Protein AF-K2RAQ2-F1 (afdb_monomer_lite)

Organism: Macrophomina phaseolina (strain MS6) (NCBI:txid1126212)

pLDDT: mean 71.35, std 9.96, range [45.03, 87.5]

Structure (mmCIF, N/CA/C/O backbone):
data_AF-K2RAQ2-F1
#
_entry.id   AF-K2RAQ2-F1
#
loop_
_atom_site.group_PDB
_atom_site.id
_atom_site.type_symbol
_atom_site.label_atom_id
_atom_site.label_alt_id
_atom_site.label_comp_id
_atom_site.label_asym_id
_atom_site.label_entity_id
_atom_site.label_seq_id
_atom_site.pdbx_PDB_ins_code
_atom_site.Cartn_x
_atom_site.Cartn_y
_atom_site.Cartn_z
_atom_site.occupancy
_atom_site.B_iso_or_equiv
_atom_site.auth_seq_id
_atom_site.auth_comp_id
_atom_site.auth_asym_id
_atom_site.auth_atom_id
_atom_site.pdbx_PDB_model_num
ATOM 1 N N . MET A 1 1 ? 24.399 1.846 8.107 1.00 54.47 1 MET A N 1
ATOM 2 C CA . MET A 1 1 ? 23.337 1.893 9.137 1.00 54.47 1 MET A CA 1
ATOM 3 C C . MET A 1 1 ? 22.691 0.528 9.175 1.00 54.47 1 MET A C 1
ATOM 5 O O . MET A 1 1 ? 22.479 0.003 8.095 1.00 54.47 1 MET A O 1
ATOM 9 N N . ASP A 1 2 ? 22.352 -0.041 10.325 1.00 73.12 2 ASP A N 1
ATOM 10 C CA . ASP A 1 2 ? 21.640 -1.330 10.433 1.00 73.12 2 ASP A CA 1
ATOM 11 C C . ASP A 1 2 ? 20.117 -1.138 10.400 1.00 73.12 2 ASP A C 1
ATOM 13 O O . ASP A 1 2 ? 19.655 -0.089 10.853 1.00 73.12 2 ASP A O 1
ATOM 17 N N . PRO A 1 3 ? 19.313 -2.061 9.828 1.00 62.94 3 PRO A N 1
ATOM 18 C CA . PRO A 1 3 ? 17.853 -1.922 9.671 1.00 62.94 3 PRO A CA 1
ATOM 19 C C . PRO A 1 3 ? 17.130 -1.548 10.957 1.00 62.94 3 PRO A C 1
ATOM 21 O O . PRO A 1 3 ? 16.250 -0.687 10.945 1.00 62.94 3 PRO A O 1
ATOM 24 N N . LEU A 1 4 ? 17.609 -2.101 12.065 1.00 66.88 4 LEU A N 1
ATOM 25 C CA . LEU A 1 4 ? 17.130 -1.810 13.405 1.00 66.88 4 LEU A CA 1
ATOM 26 C C . LEU A 1 4 ? 17.373 -0.347 13.820 1.00 66.88 4 LEU A C 1
ATOM 28 O O . LEU A 1 4 ? 16.518 0.262 14.450 1.00 66.88 4 LEU A O 1
ATOM 32 N N . VAL A 1 5 ? 18.489 0.253 13.392 1.00 75.62 5 VAL A N 1
ATOM 33 C CA . VAL A 1 5 ? 18.844 1.651 13.684 1.00 75.62 5 VAL A CA 1
ATOM 34 C C . VAL A 1 5 ? 17.972 2.627 12.887 1.00 75.62 5 VAL A C 1
ATOM 36 O O . VAL A 1 5 ? 17.498 3.600 13.457 1.00 75.62 5 VAL A O 1
ATOM 39 N N . SER A 1 6 ? 17.663 2.367 11.604 1.00 74.69 6 SER A N 1
ATOM 40 C CA . SER A 1 6 ? 16.674 3.219 10.896 1.00 74.69 6 SER A CA 1
ATOM 41 C C . SER A 1 6 ? 15.303 3.133 11.541 1.00 74.69 6 SER A C 1
ATOM 43 O O . SER A 1 6 ? 14.636 4.153 11.657 1.00 74.69 6 SER A O 1
ATOM 45 N N . LEU A 1 7 ? 14.879 1.933 11.942 1.00 75.38 7 LEU A N 1
ATOM 46 C CA . LEU A 1 7 ? 13.591 1.760 12.599 1.00 75.38 7 LEU A CA 1
ATOM 47 C C . LEU A 1 7 ? 13.552 2.514 13.931 1.00 75.38 7 LEU A C 1
ATOM 49 O O . LEU A 1 7 ? 12.563 3.181 14.208 1.00 75.38 7 LEU A O 1
ATOM 53 N N . TYR A 1 8 ? 14.643 2.477 14.700 1.00 78.44 8 TYR A N 1
ATOM 54 C CA . TYR A 1 8 ? 14.773 3.221 15.951 1.00 78.44 8 TYR A CA 1
ATOM 55 C C . TYR A 1 8 ? 14.631 4.739 15.763 1.00 78.44 8 TYR A C 1
ATOM 57 O O . TYR A 1 8 ? 14.080 5.402 16.631 1.00 78.44 8 TYR A O 1
ATOM 65 N N . TYR A 1 9 ? 15.059 5.293 14.625 1.00 78.44 9 TYR A N 1
ATOM 66 C CA . TYR A 1 9 ? 14.853 6.714 14.316 1.00 78.44 9 TYR A CA 1
ATOM 67 C C . TYR A 1 9 ? 13.450 7.029 13.770 1.00 78.44 9 TYR A C 1
ATOM 69 O O . TYR A 1 9 ? 12.914 8.100 14.043 1.00 78.44 9 TYR A O 1
ATOM 77 N N . VAL A 1 10 ? 12.836 6.114 13.013 1.00 76.50 10 VAL A N 1
ATOM 78 C CA . VAL A 1 10 ? 11.528 6.336 12.364 1.00 76.50 10 VAL A CA 1
ATOM 79 C C . VAL A 1 10 ? 10.355 6.080 13.315 1.00 76.50 10 VAL A C 1
ATOM 81 O O . VAL A 1 10 ? 9.381 6.831 13.300 1.00 76.50 10 VAL A O 1
ATOM 84 N N . ALA A 1 11 ? 10.447 5.059 14.170 1.00 78.94 11 ALA A N 1
ATOM 85 C CA . ALA A 1 11 ? 9.392 4.679 15.105 1.00 78.94 11 ALA A CA 1
ATOM 86 C C . ALA A 1 11 ? 8.960 5.828 16.044 1.00 78.94 11 ALA A C 1
ATOM 88 O O . ALA A 1 11 ? 7.779 6.173 16.017 1.00 78.94 11 ALA A O 1
ATOM 89 N N . PRO A 1 12 ? 9.852 6.495 16.805 1.00 79.94 12 PRO A N 1
ATOM 90 C CA . PRO A 1 12 ? 9.449 7.573 17.710 1.00 79.94 12 PRO A CA 1
ATOM 91 C C . PRO A 1 12 ? 8.863 8.783 16.971 1.00 79.94 12 PRO A C 1
ATOM 93 O O . PRO A 1 12 ? 7.891 9.369 17.443 1.00 79.94 12 PRO A O 1
ATOM 96 N N . ALA A 1 13 ? 9.383 9.123 15.787 1.00 80.31 13 ALA A N 1
ATOM 97 C CA . ALA A 1 13 ? 8.827 10.197 14.965 1.00 80.31 13 ALA A CA 1
ATOM 98 C C . ALA A 1 13 ? 7.404 9.865 14.475 1.00 80.31 13 ALA A C 1
ATOM 100 O O . ALA A 1 13 ? 6.516 10.716 14.521 1.00 80.31 13 ALA A O 1
ATOM 101 N N . SER A 1 14 ? 7.166 8.614 14.064 1.00 78.50 14 SER A N 1
ATOM 102 C CA . SER A 1 14 ? 5.841 8.154 13.633 1.00 78.50 14 SER A CA 1
ATOM 103 C C . SER A 1 14 ? 4.832 8.106 14.782 1.00 78.50 14 SER A C 1
ATOM 105 O O . SER A 1 14 ? 3.712 8.579 14.614 1.00 78.50 14 SER A O 1
ATOM 107 N N . THR A 1 15 ? 5.238 7.634 15.968 1.00 82.38 15 THR A N 1
ATOM 108 C CA . THR A 1 15 ? 4.395 7.633 17.171 1.00 82.38 15 THR A CA 1
ATOM 109 C C . THR A 1 15 ? 4.017 9.048 17.574 1.00 82.38 15 THR A C 1
ATOM 111 O O . THR A 1 15 ? 2.879 9.287 17.956 1.00 82.38 15 THR A O 1
ATOM 114 N N . PHE A 1 16 ? 4.942 10.001 17.460 1.00 87.00 16 PHE A N 1
ATOM 115 C CA . PHE A 1 16 ? 4.655 11.395 17.772 1.00 87.00 16 PHE A CA 1
ATOM 116 C C . PHE A 1 16 ? 3.657 12.007 16.781 1.00 87.00 16 PHE A C 1
ATOM 118 O O . PHE A 1 16 ? 2.666 12.600 17.197 1.00 87.00 16 PHE A O 1
ATOM 125 N N . MET A 1 17 ? 3.862 11.813 15.474 1.00 82.62 17 MET A N 1
ATOM 126 C CA . MET A 1 17 ? 2.943 12.335 14.456 1.00 82.62 17 MET A CA 1
ATOM 127 C C . MET A 1 17 ? 1.552 11.698 14.527 1.00 82.62 17 MET A C 1
ATOM 129 O O . MET A 1 17 ? 0.553 12.416 14.522 1.00 82.62 17 MET A O 1
ATOM 133 N N . ILE A 1 18 ? 1.477 10.368 14.633 1.00 83.81 18 ILE A N 1
ATOM 134 C CA . ILE A 1 18 ? 0.204 9.653 14.791 1.00 83.81 18 ILE A CA 1
ATOM 135 C C . ILE A 1 18 ? -0.432 10.014 16.130 1.00 83.81 18 ILE A C 1
ATOM 137 O O . ILE A 1 18 ? -1.633 10.225 16.179 1.00 83.81 18 ILE A O 1
ATOM 141 N N . GLY A 1 19 ? 0.353 10.154 17.197 1.00 82.44 19 GLY A N 1
ATOM 142 C CA . GLY A 1 19 ? -0.137 10.542 18.516 1.00 82.44 19 GLY A CA 1
ATOM 143 C C . GLY A 1 19 ? -0.791 11.923 18.528 1.00 82.44 19 GLY A C 1
ATOM 144 O O . GLY A 1 19 ? -1.814 12.095 19.180 1.00 82.44 19 GLY A O 1
ATOM 145 N N . ILE A 1 20 ? -0.260 12.890 17.772 1.00 86.06 20 ILE A N 1
ATOM 146 C CA . ILE A 1 20 ? -0.886 14.214 17.606 1.00 86.06 20 ILE A CA 1
ATOM 147 C C . ILE A 1 20 ? -2.171 14.126 16.768 1.00 86.06 20 ILE A C 1
ATOM 149 O O . ILE A 1 20 ? -3.177 14.760 17.089 1.00 86.06 20 ILE A O 1
ATOM 153 N N . ALA A 1 21 ? -2.167 13.344 15.689 1.00 82.50 21 ALA A N 1
ATOM 154 C CA . ALA A 1 21 ? -3.358 13.167 14.857 1.00 82.50 21 ALA A CA 1
ATOM 155 C C . ALA A 1 21 ? -4.479 12.442 15.623 1.00 82.50 21 ALA A C 1
ATOM 157 O O . ALA A 1 21 ? -5.617 12.905 15.652 1.00 82.50 21 ALA A O 1
ATOM 158 N N . ALA A 1 22 ? -4.139 11.359 16.319 1.00 81.44 22 ALA A N 1
ATOM 159 C CA . ALA A 1 22 ? -5.045 10.627 17.192 1.00 81.44 22 ALA A CA 1
ATOM 160 C C . ALA A 1 22 ? -5.556 11.530 18.319 1.00 81.44 22 ALA A C 1
ATOM 162 O O . ALA A 1 22 ? -6.738 11.491 18.656 1.00 81.44 22 ALA A O 1
ATOM 163 N N . SER A 1 23 ? -4.706 12.411 18.863 1.00 78.12 23 SER A N 1
ATOM 164 C CA . SER A 1 23 ? -5.140 13.256 19.967 1.00 78.12 23 SER A CA 1
ATOM 165 C C . SER A 1 23 ? -6.119 14.358 19.589 1.00 78.12 23 SER A C 1
ATOM 167 O O . SER A 1 23 ? -6.940 14.762 20.409 1.00 78.12 23 SER A O 1
ATOM 169 N N . THR A 1 24 ? -6.063 14.817 18.345 1.00 79.25 24 THR A N 1
ATOM 170 C CA . THR A 1 24 ? -6.949 15.861 17.827 1.00 79.25 24 THR A CA 1
ATOM 171 C C . THR A 1 24 ? -8.232 15.299 17.217 1.00 79.25 24 THR A C 1
ATOM 173 O O . THR A 1 24 ? -9.265 15.960 17.287 1.00 79.25 24 THR A O 1
ATOM 176 N N . LEU A 1 25 ? -8.194 14.086 16.653 1.00 76.25 25 LEU A N 1
ATOM 177 C CA . LEU A 1 25 ? -9.321 13.491 15.924 1.00 76.25 25 LEU A CA 1
ATOM 178 C C . LEU A 1 25 ? -10.060 12.389 16.700 1.00 76.25 25 LEU A C 1
ATOM 180 O O . LEU A 1 25 ? -11.284 12.296 16.597 1.00 76.25 25 LEU A O 1
ATOM 184 N N . GLU A 1 26 ? -9.353 11.568 17.484 1.00 71.06 26 GLU A N 1
ATOM 185 C CA . GLU A 1 26 ? -9.919 10.373 18.134 1.00 71.06 26 GLU A CA 1
ATOM 186 C C . GLU A 1 26 ? -10.254 10.593 19.620 1.00 71.06 26 GLU A C 1
ATOM 188 O O . GLU A 1 26 ? -11.332 10.190 20.059 1.00 71.06 26 GLU A O 1
ATOM 193 N N . PHE A 1 27 ? -9.421 11.315 20.390 1.00 66.19 27 PHE A N 1
ATOM 194 C CA . PHE A 1 27 ? -9.738 11.631 21.799 1.00 66.19 27 PHE A CA 1
ATOM 195 C C . PHE A 1 27 ? -11.086 12.337 22.046 1.00 66.19 27 PHE A C 1
ATOM 197 O O . PHE A 1 27 ? -11.671 12.049 23.090 1.00 66.19 27 PHE A O 1
ATOM 204 N N . PRO A 1 28 ? -11.631 13.214 21.172 1.00 65.19 28 PRO A N 1
ATOM 205 C CA 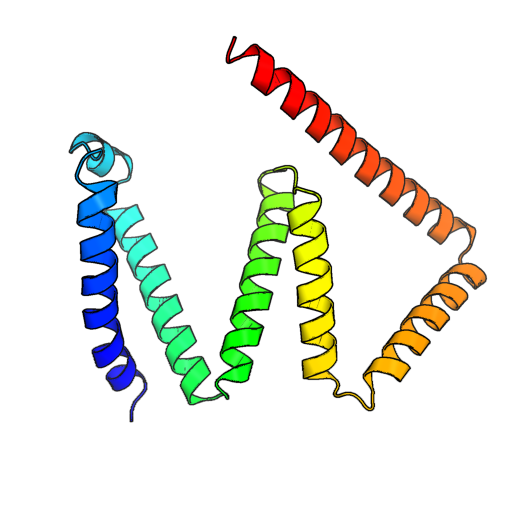. PRO A 1 28 ? -12.939 13.817 21.437 1.00 65.19 28 PRO A CA 1
ATOM 206 C C . PRO A 1 28 ? -14.125 12.848 21.281 1.00 65.19 28 PRO A C 1
ATOM 208 O O . PRO A 1 28 ? -15.207 13.166 21.766 1.00 65.19 28 PRO A O 1
ATOM 211 N N . ASN A 1 29 ? -13.948 11.686 20.636 1.00 61.19 29 ASN A N 1
ATOM 212 C CA . ASN A 1 29 ? -15.040 10.750 20.325 1.00 61.19 29 ASN A CA 1
ATOM 213 C C . ASN A 1 29 ? -14.877 9.349 20.951 1.00 61.19 29 ASN A C 1
ATOM 215 O O . ASN A 1 29 ? -15.801 8.542 20.864 1.00 61.19 29 ASN A O 1
ATOM 219 N N . MET A 1 30 ? -13.735 9.029 21.572 1.00 60.06 30 MET A N 1
ATOM 220 C CA . MET A 1 30 ? -13.487 7.699 22.145 1.00 60.06 30 MET A CA 1
ATOM 221 C C . MET A 1 30 ? -14.003 7.564 23.581 1.00 60.06 30 MET A C 1
ATOM 223 O O . MET A 1 30 ? -13.573 8.276 24.489 1.00 60.06 30 MET A O 1
ATOM 227 N N . THR A 1 31 ? -14.861 6.567 23.812 1.00 69.50 31 THR A N 1
ATOM 228 C CA . THR A 1 31 ? -15.354 6.207 25.149 1.00 69.50 31 THR A CA 1
ATOM 229 C C . THR A 1 31 ? -14.600 4.977 25.666 1.00 69.50 31 THR A C 1
ATOM 231 O O . THR A 1 31 ? -14.307 4.053 24.911 1.00 69.50 31 THR A O 1
ATOM 234 N N . LEU A 1 32 ? -14.329 4.894 26.976 1.00 61.62 32 LEU A N 1
ATOM 235 C CA . LEU A 1 32 ? -13.618 3.759 27.606 1.00 61.62 32 LEU A CA 1
ATOM 236 C C . LEU A 1 32 ? -14.280 2.378 27.360 1.00 61.62 32 LEU A C 1
ATOM 238 O O . LEU A 1 32 ? -13.658 1.337 27.580 1.00 61.62 32 LEU A O 1
ATOM 242 N N . ALA A 1 33 ? -15.543 2.370 26.925 1.00 63.22 33 ALA A N 1
ATOM 243 C CA . ALA A 1 33 ? -16.312 1.182 26.567 1.00 63.22 33 ALA A CA 1
ATOM 244 C C . ALA A 1 33 ? -15.842 0.523 25.252 1.00 63.22 33 ALA A C 1
ATOM 246 O O . ALA A 1 33 ? -15.793 -0.706 25.188 1.00 63.22 33 ALA A O 1
ATOM 247 N N . ASP A 1 34 ? -15.408 1.300 24.254 1.00 64.12 34 ASP A N 1
ATOM 248 C CA . ASP A 1 34 ? -14.949 0.773 22.956 1.00 64.12 34 ASP A CA 1
ATOM 249 C C . ASP A 1 34 ? -13.651 -0.029 23.097 1.00 64.12 34 ASP A C 1
ATOM 251 O O . ASP A 1 34 ? -13.467 -1.079 22.478 1.00 64.12 34 ASP A O 1
ATOM 255 N N . PHE A 1 35 ? -12.776 0.401 24.011 1.00 62.34 35 PHE A N 1
ATOM 256 C CA . PHE A 1 35 ? -11.520 -0.289 24.307 1.00 62.34 35 PHE A CA 1
ATOM 257 C C . PHE A 1 35 ? -11.749 -1.689 24.903 1.00 62.34 35 PHE A C 1
ATOM 259 O O . PHE A 1 35 ? -10.979 -2.619 24.652 1.00 62.34 35 PHE A O 1
ATOM 266 N N . ARG A 1 36 ? -12.837 -1.862 25.668 1.00 61.06 36 ARG A N 1
ATOM 267 C CA . ARG A 1 36 ? -13.247 -3.166 26.212 1.00 61.06 36 ARG A CA 1
ATOM 268 C C . ARG A 1 36 ? -13.849 -4.084 25.150 1.00 61.06 36 ARG A C 1
ATOM 270 O O . ARG A 1 36 ? -13.657 -5.290 25.252 1.00 61.06 36 ARG A O 1
ATOM 277 N N . HIS A 1 37 ? -14.540 -3.531 24.154 1.00 66.94 37 HIS A N 1
ATOM 278 C CA . HIS A 1 37 ? -15.174 -4.303 23.083 1.00 66.94 37 HIS A CA 1
ATOM 279 C C . HIS A 1 37 ? -14.161 -4.836 22.056 1.00 66.94 37 HIS A C 1
ATOM 281 O O . HI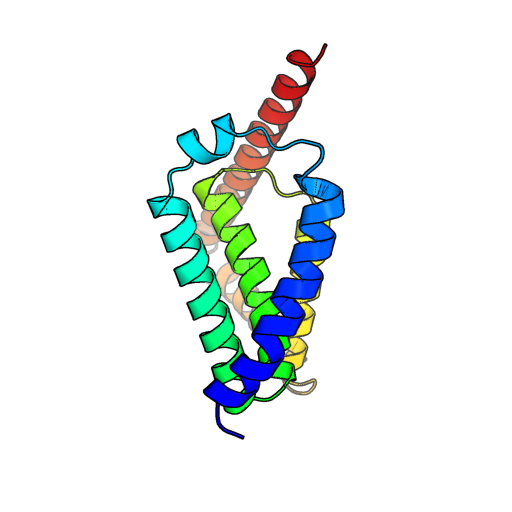S A 1 37 ? -14.262 -5.978 21.620 1.00 66.94 37 HIS A O 1
ATOM 287 N N . ILE A 1 38 ? -13.152 -4.037 21.695 1.00 70.31 38 ILE A N 1
ATOM 288 C CA . ILE A 1 38 ? -12.114 -4.427 20.718 1.00 70.31 38 ILE A CA 1
ATOM 289 C C . ILE A 1 38 ? -11.161 -5.485 21.306 1.00 70.31 38 ILE A C 1
ATOM 291 O O . ILE A 1 38 ? -10.651 -6.349 20.587 1.00 70.31 38 ILE A O 1
ATOM 295 N N . GLY A 1 39 ? -10.958 -5.446 22.625 1.00 76.94 39 GLY A N 1
ATOM 296 C CA . GLY A 1 39 ? -10.115 -6.383 23.355 1.00 76.94 39 GLY A CA 1
ATOM 297 C C . GLY A 1 39 ? -8.620 -6.097 23.183 1.00 76.94 39 GLY A C 1
ATOM 298 O O . GLY A 1 39 ? -8.116 -5.840 22.088 1.00 76.94 39 GLY A O 1
ATOM 299 N N . PHE A 1 40 ? -7.874 -6.189 24.286 1.00 78.56 40 PHE A N 1
ATOM 300 C CA . PHE A 1 40 ? -6.431 -5.918 24.306 1.00 78.56 40 PHE A CA 1
ATOM 301 C C . PHE A 1 40 ? -5.639 -6.821 23.342 1.00 78.56 40 PHE A C 1
ATOM 303 O O . PHE A 1 40 ? -4.670 -6.378 22.731 1.00 78.56 40 PHE A O 1
ATOM 310 N N . GLY A 1 41 ? -6.081 -8.071 23.153 1.00 83.56 41 GLY A N 1
ATOM 311 C CA . GLY A 1 41 ? -5.445 -9.021 22.235 1.00 83.56 41 GLY A CA 1
ATOM 312 C C . GLY A 1 41 ? -5.487 -8.578 20.770 1.00 83.56 41 GLY A C 1
ATOM 313 O O . GLY A 1 41 ? -4.473 -8.660 20.082 1.00 83.56 41 GLY A O 1
ATOM 314 N N . THR A 1 42 ? -6.619 -8.046 20.300 1.00 84.62 42 THR A N 1
ATOM 315 C CA . THR A 1 42 ? -6.778 -7.563 18.918 1.00 84.62 42 THR A CA 1
ATOM 316 C C . THR A 1 42 ? -5.934 -6.318 18.664 1.00 84.62 42 THR A C 1
ATOM 318 O O . THR A 1 42 ? -5.298 -6.206 17.618 1.00 84.62 42 THR A O 1
ATOM 321 N N . LEU A 1 43 ? -5.873 -5.407 19.642 1.00 83.25 43 LEU A N 1
ATOM 322 C CA . LEU A 1 43 ? -5.021 -4.216 19.584 1.00 83.25 43 LEU A CA 1
ATOM 323 C C . LEU A 1 43 ? -3.539 -4.592 19.523 1.00 83.25 43 LEU A C 1
ATOM 325 O O . LEU A 1 43 ? -2.807 -4.066 18.688 1.00 83.25 43 LEU A O 1
ATOM 329 N N . LEU A 1 44 ? -3.107 -5.541 20.359 1.00 86.38 44 LEU A N 1
ATOM 330 C CA . LEU A 1 44 ? -1.729 -6.023 20.360 1.00 86.38 44 LEU A CA 1
ATOM 331 C C . LEU A 1 44 ? -1.380 -6.732 19.044 1.00 86.38 44 LEU A C 1
ATOM 333 O O . LEU A 1 44 ? -0.313 -6.492 18.483 1.00 86.38 44 LEU A O 1
ATOM 337 N N . ALA A 1 45 ? -2.283 -7.565 18.522 1.00 87.50 45 ALA A N 1
ATOM 338 C CA . ALA A 1 45 ? -2.095 -8.245 17.245 1.00 87.50 45 ALA A CA 1
ATOM 339 C C . ALA A 1 45 ? -2.012 -7.252 16.075 1.00 87.50 45 ALA A C 1
ATOM 341 O O . ALA A 1 45 ? -1.118 -7.366 15.237 1.00 87.50 45 ALA A O 1
ATOM 342 N N . ASN A 1 46 ? -2.887 -6.241 16.041 1.00 87.25 46 ASN A N 1
ATOM 343 C CA . ASN A 1 46 ? -2.835 -5.175 15.042 1.00 87.25 46 ASN A CA 1
ATOM 344 C C . ASN A 1 46 ? -1.513 -4.397 15.135 1.00 87.25 46 ASN A C 1
ATOM 346 O O . ASN A 1 46 ? -0.817 -4.247 14.131 1.00 87.25 46 ASN A O 1
ATOM 350 N N . ALA A 1 47 ? -1.114 -3.996 16.347 1.00 83.38 47 ALA A N 1
ATOM 351 C CA . ALA A 1 47 ? 0.150 -3.306 16.586 1.00 83.38 47 ALA A CA 1
ATOM 352 C C . ALA A 1 47 ? 1.360 -4.144 16.142 1.00 83.38 47 ALA A C 1
ATOM 354 O O . ALA A 1 47 ? 2.297 -3.614 15.545 1.00 83.38 47 ALA A O 1
ATOM 355 N N . PHE A 1 48 ? 1.330 -5.459 16.368 1.00 86.75 48 PHE A N 1
ATOM 356 C CA . PHE A 1 48 ? 2.384 -6.372 15.934 1.00 86.75 48 PHE A CA 1
ATOM 357 C C . PHE A 1 48 ? 2.467 -6.481 14.406 1.00 86.75 48 PHE A C 1
ATOM 359 O O . PHE A 1 48 ? 3.555 -6.384 13.837 1.00 86.75 48 PHE A O 1
ATOM 366 N N . VAL A 1 49 ? 1.328 -6.606 13.717 1.00 87.25 49 VAL A N 1
ATOM 367 C CA . VAL A 1 49 ? 1.277 -6.606 12.244 1.00 87.25 49 VAL A CA 1
ATOM 368 C C . VAL A 1 49 ? 1.774 -5.272 11.684 1.00 87.25 49 VAL A C 1
ATOM 370 O O . VAL A 1 49 ? 2.593 -5.257 10.764 1.00 87.25 49 VAL A O 1
ATOM 373 N N . ALA A 1 50 ? 1.348 -4.149 12.263 1.00 84.75 50 ALA A N 1
ATOM 374 C CA . ALA A 1 50 ? 1.813 -2.821 11.875 1.00 84.75 50 ALA A CA 1
ATOM 375 C C . ALA A 1 50 ? 3.329 -2.657 12.084 1.00 84.75 50 ALA A C 1
ATOM 377 O O . ALA A 1 50 ? 4.026 -2.114 11.223 1.00 84.75 50 ALA A O 1
ATOM 378 N N . PHE A 1 51 ? 3.870 -3.172 13.189 1.00 82.44 51 PHE A N 1
ATOM 379 C CA . PHE A 1 51 ? 5.308 -3.191 13.446 1.00 82.44 51 PHE A CA 1
ATOM 380 C C . PHE A 1 51 ? 6.063 -4.013 12.392 1.00 82.44 51 PHE A C 1
ATOM 382 O O . PHE A 1 51 ? 7.020 -3.514 11.799 1.00 82.44 51 PHE A O 1
ATOM 389 N N . LEU A 1 52 ? 5.607 -5.233 12.093 1.00 85.81 52 LEU A N 1
ATOM 390 C CA . LEU A 1 52 ? 6.215 -6.088 11.070 1.00 85.81 52 LEU A CA 1
ATOM 391 C C . LEU A 1 52 ? 6.165 -5.462 9.672 1.00 85.81 52 LEU A C 1
ATOM 393 O O . LEU A 1 52 ? 7.132 -5.580 8.915 1.00 85.81 52 LEU A O 1
ATOM 397 N N . LEU A 1 53 ? 5.082 -4.759 9.332 1.00 84.88 53 LEU A N 1
ATOM 398 C CA . LEU A 1 53 ? 4.980 -3.999 8.085 1.00 84.88 53 LEU A CA 1
ATOM 399 C C . LEU A 1 53 ? 6.028 -2.881 8.027 1.00 84.88 53 LEU A C 1
ATOM 401 O O . LEU A 1 53 ? 6.732 -2.763 7.024 1.00 84.88 53 LEU A O 1
ATOM 405 N N . ASN A 1 54 ? 6.191 -2.106 9.103 1.00 83.62 54 ASN A N 1
ATOM 406 C CA . ASN A 1 54 ? 7.201 -1.046 9.170 1.00 83.62 54 ASN A CA 1
ATOM 407 C C . ASN A 1 54 ? 8.634 -1.598 9.087 1.00 83.62 54 ASN A C 1
ATOM 409 O O . ASN A 1 54 ? 9.462 -1.055 8.354 1.00 83.62 54 ASN A O 1
ATOM 413 N N . VAL A 1 55 ? 8.922 -2.719 9.758 1.00 82.00 55 VAL A N 1
ATOM 414 C CA . VAL A 1 55 ? 10.206 -3.434 9.637 1.00 82.00 55 VAL A CA 1
ATOM 415 C C . VAL A 1 55 ? 10.441 -3.882 8.194 1.00 82.00 55 VAL A C 1
ATOM 417 O O . VAL A 1 55 ? 11.519 -3.650 7.646 1.00 82.00 55 VAL A O 1
ATOM 420 N N . SER A 1 56 ? 9.430 -4.486 7.564 1.00 84.19 56 SER A N 1
ATOM 421 C CA . SER A 1 56 ? 9.511 -4.991 6.189 1.00 84.19 56 SER A CA 1
ATOM 422 C C . SER A 1 56 ? 9.784 -3.867 5.193 1.00 84.19 56 SER A C 1
ATOM 424 O O . SER A 1 56 ? 10.652 -4.011 4.337 1.00 84.19 56 SER A O 1
ATOM 426 N N . VAL A 1 57 ? 9.109 -2.72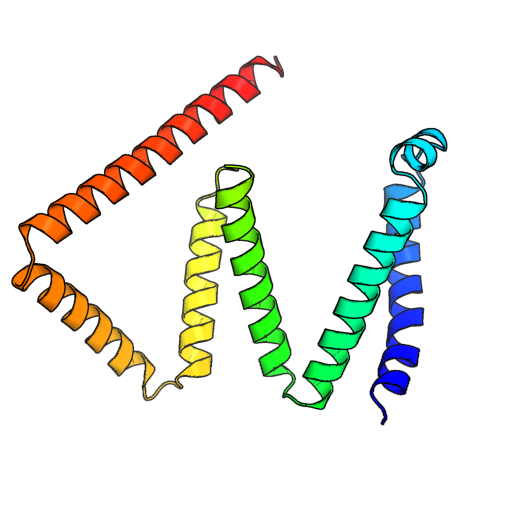1 5.333 1.00 82.19 57 VAL A N 1
ATOM 427 C CA . VAL A 1 57 ? 9.321 -1.544 4.477 1.00 82.19 57 VAL A CA 1
ATOM 428 C C . VAL A 1 57 ? 10.735 -0.993 4.652 1.00 82.19 57 VAL A C 1
ATOM 430 O O . VAL A 1 57 ? 11.436 -0.803 3.662 1.00 82.19 57 VAL A O 1
ATOM 433 N N . VAL A 1 58 ? 11.204 -0.802 5.889 1.00 81.81 58 VAL A N 1
ATOM 434 C CA . VAL A 1 58 ? 12.570 -0.318 6.156 1.00 81.81 58 VAL A CA 1
ATOM 435 C C . VAL A 1 58 ? 13.620 -1.291 5.615 1.00 81.81 58 VAL A C 1
ATOM 437 O O . VAL A 1 58 ? 14.600 -0.861 5.003 1.00 81.81 58 VAL A O 1
ATOM 440 N N . PHE A 1 59 ? 13.417 -2.599 5.783 1.00 81.19 59 PHE A N 1
ATOM 441 C CA . PHE A 1 59 ? 14.295 -3.621 5.216 1.00 81.19 59 PHE A CA 1
ATOM 442 C C . PHE A 1 59 ? 14.312 -3.574 3.683 1.00 81.19 59 PHE A C 1
ATOM 444 O O . PHE A 1 59 ? 15.385 -3.622 3.077 1.00 81.19 59 PHE A O 1
ATOM 451 N N . LEU A 1 60 ? 13.146 -3.401 3.056 1.00 80.31 60 LEU A N 1
ATOM 452 C CA . LEU A 1 60 ? 13.022 -3.274 1.608 1.00 80.31 60 LEU A CA 1
ATOM 453 C C . LEU A 1 60 ? 13.770 -2.039 1.101 1.00 80.31 60 LEU A C 1
ATOM 455 O O . LEU A 1 60 ? 14.568 -2.160 0.181 1.00 80.31 60 LEU A O 1
ATOM 459 N N . ILE A 1 61 ? 13.616 -0.879 1.743 1.00 82.00 61 ILE A N 1
ATOM 460 C CA . ILE A 1 61 ? 14.324 0.367 1.390 1.00 82.00 61 ILE A CA 1
ATOM 461 C C . ILE A 1 61 ? 15.843 0.204 1.480 1.00 82.00 61 ILE A C 1
ATOM 463 O O . ILE A 1 61 ? 16.594 0.833 0.749 1.00 82.00 61 ILE A O 1
ATOM 467 N N . ARG A 1 62 ? 16.326 -0.648 2.381 1.00 76.50 62 ARG A N 1
ATOM 468 C CA . ARG A 1 62 ? 17.767 -0.872 2.561 1.00 76.50 62 ARG A CA 1
ATOM 469 C C . ARG A 1 62 ? 18.369 -1.789 1.516 1.00 76.50 62 ARG A C 1
ATOM 471 O O . ARG A 1 62 ? 19.563 -1.706 1.250 1.00 76.50 62 ARG A O 1
ATOM 478 N N . ARG A 1 63 ? 17.554 -2.673 0.948 1.00 76.19 63 ARG A N 1
ATOM 479 C CA . ARG A 1 63 ? 17.946 -3.604 -0.113 1.00 76.19 63 ARG A CA 1
ATOM 480 C C . ARG A 1 63 ? 17.531 -3.127 -1.509 1.00 76.19 63 ARG A C 1
ATOM 482 O O . ARG A 1 63 ? 17.941 -3.743 -2.486 1.00 76.19 63 ARG A O 1
ATOM 489 N N . THR A 1 64 ? 16.736 -2.061 -1.621 1.00 82.69 64 THR A N 1
ATOM 490 C CA . THR A 1 64 ? 16.163 -1.564 -2.882 1.00 82.69 64 THR A CA 1
ATOM 491 C C . THR A 1 64 ? 16.240 -0.038 -2.988 1.00 82.69 64 THR A C 1
ATOM 493 O O . THR A 1 64 ? 16.567 0.650 -2.031 1.00 82.69 64 THR A O 1
ATOM 496 N N . SER A 1 65 ? 15.967 0.511 -4.173 1.00 76.81 65 SER A N 1
ATOM 497 C CA . SER A 1 65 ? 15.938 1.964 -4.388 1.00 76.81 65 SER A CA 1
ATOM 498 C C . SER A 1 65 ? 14.643 2.590 -3.854 1.00 76.81 65 SER A C 1
ATOM 500 O O . SER A 1 65 ? 13.602 1.931 -3.815 1.00 76.81 65 SER A O 1
ATOM 502 N N . ALA A 1 66 ? 14.679 3.890 -3.534 1.00 75.38 66 ALA A N 1
ATOM 503 C CA . ALA A 1 66 ? 13.507 4.689 -3.161 1.00 75.38 66 ALA A CA 1
ATOM 504 C C . ALA A 1 66 ? 12.341 4.523 -4.149 1.00 75.38 66 ALA A C 1
ATOM 506 O O . ALA A 1 66 ? 11.180 4.554 -3.749 1.00 75.38 66 ALA A O 1
ATOM 507 N N . VAL A 1 67 ? 12.639 4.260 -5.424 1.00 77.31 67 VAL A N 1
ATOM 508 C CA . VAL A 1 67 ? 11.590 4.036 -6.416 1.00 77.31 67 VAL A CA 1
ATOM 509 C C . VAL A 1 67 ? 10.880 2.695 -6.239 1.00 77.31 67 VAL A C 1
ATOM 511 O O . VAL A 1 67 ? 9.672 2.617 -6.393 1.00 77.31 67 VAL A O 1
ATOM 514 N N . VAL A 1 68 ? 11.572 1.626 -5.844 1.00 78.69 68 VAL A N 1
ATOM 515 C CA . VAL A 1 68 ? 10.907 0.333 -5.593 1.00 78.69 68 VAL A CA 1
ATOM 516 C C . VAL A 1 68 ? 9.915 0.458 -4.434 1.00 78.69 68 VAL A C 1
ATOM 518 O O . VAL A 1 68 ? 8.830 -0.113 -4.494 1.00 78.69 68 VAL A O 1
ATOM 521 N N . MET A 1 69 ? 10.239 1.276 -3.430 1.00 83.50 69 MET A N 1
ATOM 522 C CA . MET A 1 69 ? 9.335 1.584 -2.322 1.00 83.50 69 MET A CA 1
ATOM 523 C C . MET A 1 69 ? 8.042 2.265 -2.804 1.00 83.50 69 MET A C 1
ATOM 525 O O . MET A 1 69 ? 6.954 1.879 -2.373 1.00 83.50 69 MET A O 1
ATOM 529 N N . THR A 1 70 ? 8.135 3.228 -3.731 1.00 82.56 70 THR A N 1
ATOM 530 C CA . THR A 1 70 ? 6.949 3.904 -4.282 1.00 82.56 70 THR A CA 1
ATOM 531 C C . THR A 1 70 ? 6.121 2.970 -5.165 1.00 82.56 70 THR A C 1
ATOM 533 O O . THR A 1 70 ? 4.896 2.953 -5.037 1.00 82.56 70 THR A O 1
ATOM 536 N N . LEU A 1 71 ? 6.755 2.112 -5.975 1.00 79.38 71 LEU A N 1
ATOM 537 C CA . LEU A 1 71 ? 6.035 1.098 -6.760 1.00 79.38 71 LEU A CA 1
ATOM 538 C C . LEU A 1 71 ? 5.315 0.081 -5.865 1.00 79.38 71 LEU A C 1
ATOM 540 O O . LEU A 1 71 ? 4.160 -0.255 -6.123 1.00 79.38 71 LEU A O 1
ATOM 544 N N . CYS A 1 72 ? 5.966 -0.395 -4.799 1.00 79.25 72 CYS A N 1
ATOM 545 C CA . CYS A 1 72 ? 5.346 -1.289 -3.821 1.00 79.25 72 CYS A CA 1
ATOM 546 C C . CYS A 1 72 ? 4.146 -0.631 -3.130 1.00 79.25 72 CYS A C 1
ATOM 548 O O . CYS A 1 72 ? 3.146 -1.303 -2.891 1.00 79.25 72 CYS A O 1
ATOM 550 N N . GLY A 1 73 ? 4.208 0.675 -2.852 1.00 83.44 73 GLY A N 1
ATOM 551 C CA . GLY A 1 73 ? 3.075 1.435 -2.321 1.00 83.44 73 GLY A CA 1
ATOM 552 C C . GLY A 1 73 ? 1.869 1.441 -3.265 1.00 83.44 73 GLY A C 1
ATOM 553 O O . GLY A 1 73 ? 0.751 1.159 -2.832 1.00 83.44 73 GLY A O 1
ATOM 554 N N . ILE A 1 74 ? 2.102 1.687 -4.558 1.00 81.38 74 ILE A N 1
ATOM 555 C CA . ILE A 1 74 ? 1.059 1.668 -5.596 1.00 81.38 74 ILE A CA 1
ATOM 556 C C . ILE A 1 74 ? 0.446 0.265 -5.717 1.00 81.38 74 ILE A C 1
ATOM 558 O O . ILE A 1 74 ? -0.776 0.121 -5.688 1.00 81.38 74 ILE A O 1
ATOM 562 N N . LEU A 1 75 ? 1.282 -0.777 -5.780 1.00 73.69 75 LEU A N 1
ATOM 563 C CA . LEU A 1 75 ? 0.826 -2.169 -5.840 1.00 73.69 75 LEU A CA 1
ATOM 564 C C . LEU A 1 75 ? 0.016 -2.570 -4.604 1.00 73.69 75 LEU A C 1
ATOM 566 O O . LEU A 1 75 ? -1.038 -3.184 -4.749 1.00 73.69 75 LEU A O 1
ATOM 570 N N . LYS A 1 76 ? 0.463 -2.186 -3.399 1.00 81.44 76 LYS A N 1
ATOM 571 C CA . LYS A 1 76 ? -0.276 -2.420 -2.149 1.00 81.44 76 LYS A CA 1
ATOM 572 C C . LYS A 1 76 ? -1.676 -1.814 -2.227 1.00 81.44 76 LYS A C 1
ATOM 574 O O . LYS A 1 76 ? -2.641 -2.471 -1.854 1.00 81.44 76 LYS A O 1
ATOM 579 N N . ASN A 1 77 ? -1.787 -0.579 -2.716 1.00 81.44 77 ASN A N 1
ATOM 580 C CA . ASN A 1 77 ? -3.071 0.107 -2.823 1.00 81.44 77 ASN A CA 1
ATOM 581 C C . ASN A 1 77 ? -4.023 -0.599 -3.803 1.00 81.44 77 ASN A C 1
ATOM 583 O O . ASN A 1 77 ? -5.186 -0.814 -3.479 1.00 81.44 77 ASN A O 1
ATOM 587 N N . ILE A 1 78 ? -3.516 -1.021 -4.966 1.00 75.62 78 ILE A N 1
ATOM 588 C CA . ILE A 1 78 ? -4.293 -1.797 -5.946 1.00 75.62 78 ILE A CA 1
ATOM 589 C C . ILE A 1 78 ? -4.763 -3.119 -5.332 1.00 75.62 78 ILE A C 1
ATOM 591 O O . ILE A 1 78 ? -5.937 -3.461 -5.440 1.00 75.62 78 ILE A O 1
ATOM 595 N N . LEU A 1 79 ? -3.863 -3.844 -4.659 1.00 76.00 79 LEU A N 1
ATOM 596 C CA . LEU A 1 79 ? -4.180 -5.132 -4.048 1.00 76.00 79 LEU A CA 1
ATOM 597 C C . LEU A 1 79 ? -5.266 -4.994 -2.974 1.00 76.00 79 LEU A C 1
ATOM 599 O O . LEU A 1 79 ? -6.180 -5.810 -2.933 1.00 76.00 79 LEU A O 1
ATOM 603 N N . ILE A 1 80 ? -5.193 -3.947 -2.145 1.00 81.19 80 ILE A N 1
ATOM 604 C CA . ILE A 1 80 ? -6.207 -3.663 -1.122 1.00 81.19 80 ILE A CA 1
ATOM 605 C C . ILE A 1 80 ? -7.561 -3.365 -1.768 1.00 81.19 80 ILE A C 1
ATOM 607 O O . ILE A 1 80 ? -8.565 -3.893 -1.306 1.00 81.19 80 ILE A O 1
ATOM 611 N N . VAL A 1 81 ? -7.612 -2.580 -2.849 1.00 77.06 81 VAL A N 1
ATOM 612 C CA . VAL A 1 81 ? -8.887 -2.297 -3.527 1.00 77.06 81 VAL A CA 1
ATOM 613 C C . VAL A 1 81 ? -9.474 -3.538 -4.185 1.00 77.06 81 VAL A C 1
ATOM 615 O O . VAL A 1 81 ? -10.665 -3.789 -4.031 1.00 77.06 81 VAL A O 1
ATOM 618 N N . VAL A 1 82 ? -8.661 -4.352 -4.860 1.00 71.12 82 VAL A N 1
ATOM 619 C CA . VAL A 1 82 ? -9.137 -5.614 -5.447 1.00 71.12 82 VAL A CA 1
ATOM 620 C C . VAL A 1 82 ? -9.628 -6.563 -4.353 1.00 71.12 82 VAL A C 1
ATOM 622 O O . VAL A 1 82 ? -10.702 -7.144 -4.484 1.00 71.12 82 VAL A O 1
ATOM 625 N N . ALA A 1 83 ? -8.892 -6.683 -3.246 1.00 71.88 83 ALA A N 1
ATOM 626 C CA . ALA A 1 83 ? -9.331 -7.466 -2.097 1.00 71.88 83 ALA A CA 1
ATOM 627 C C . ALA A 1 83 ? -10.645 -6.926 -1.512 1.00 71.88 83 ALA A C 1
ATOM 629 O O . ALA A 1 83 ? -11.519 -7.716 -1.172 1.00 71.88 83 ALA A O 1
ATOM 630 N N . SER A 1 84 ? -10.819 -5.602 -1.459 1.00 74.94 84 SER A N 1
ATOM 631 C CA . SER A 1 84 ? -12.061 -4.967 -1.007 1.00 74.94 84 SER A CA 1
ATOM 632 C C . SER A 1 84 ? -13.240 -5.306 -1.918 1.00 74.94 84 SER A C 1
ATOM 634 O O . SER A 1 84 ? -14.301 -5.679 -1.426 1.00 74.94 84 SER A O 1
ATOM 636 N N . MET A 1 85 ? -13.051 -5.253 -3.241 1.00 67.38 85 MET A N 1
ATOM 637 C CA . MET A 1 85 ? -14.084 -5.645 -4.206 1.00 67.38 85 MET A CA 1
ATOM 638 C C . MET A 1 85 ? -14.491 -7.109 -4.017 1.00 67.38 85 MET A C 1
ATOM 640 O O . MET A 1 85 ? -15.676 -7.429 -3.980 1.00 67.38 85 MET A O 1
ATOM 644 N N . VAL A 1 86 ? -13.510 -8.007 -3.886 1.00 68.81 86 VAL A N 1
ATOM 645 C CA . VAL A 1 86 ? -13.761 -9.450 -3.775 1.00 68.81 86 VAL A CA 1
ATOM 646 C C . VAL A 1 86 ? -14.420 -9.799 -2.441 1.00 68.81 86 VAL A C 1
ATOM 648 O O . VAL A 1 86 ? -15.349 -10.600 -2.425 1.00 68.81 86 VAL A O 1
ATOM 651 N N . LEU A 1 87 ? -13.962 -9.205 -1.335 1.00 71.06 87 LEU A N 1
ATOM 652 C CA . LEU A 1 87 ? -14.367 -9.609 0.012 1.00 71.06 87 LEU A CA 1
ATOM 653 C C . LEU A 1 87 ? -15.603 -8.863 0.533 1.00 71.06 87 LEU A C 1
ATOM 655 O O . LEU A 1 87 ? -16.419 -9.473 1.217 1.00 71.06 87 LEU A O 1
ATOM 659 N N . PHE A 1 88 ? -15.755 -7.575 0.208 1.00 72.31 88 PHE A N 1
ATOM 660 C CA . PHE A 1 88 ? -16.828 -6.721 0.736 1.00 72.31 88 PHE A CA 1
ATOM 661 C C . PHE A 1 88 ? -17.878 -6.323 -0.307 1.00 72.31 88 PHE A C 1
ATOM 663 O O . PHE A 1 88 ? -18.914 -5.784 0.066 1.00 72.31 88 PHE A O 1
ATOM 670 N N . GLN A 1 89 ? -17.654 -6.617 -1.598 1.00 65.06 89 GLN A N 1
ATOM 671 C CA . GLN A 1 89 ? -18.555 -6.231 -2.699 1.00 65.06 89 GLN A CA 1
ATOM 672 C C . GLN A 1 89 ? -18.857 -4.717 -2.731 1.00 65.06 89 GLN A C 1
ATOM 674 O O . GLN A 1 89 ? -19.881 -4.291 -3.265 1.00 65.06 89 GLN A O 1
ATOM 679 N N . ASP A 1 90 ? -17.954 -3.895 -2.184 1.00 70.62 90 ASP A N 1
ATOM 680 C CA . ASP A 1 90 ? -18.109 -2.444 -2.175 1.00 70.62 90 ASP A CA 1
ATOM 681 C C . ASP A 1 90 ? -17.985 -1.888 -3.604 1.00 70.62 90 ASP A C 1
ATOM 683 O O . ASP A 1 90 ? -16.980 -2.145 -4.285 1.00 70.62 90 ASP A O 1
ATOM 687 N N . PRO A 1 91 ? -18.978 -1.118 -4.089 1.00 58.72 91 PRO A N 1
ATOM 688 C CA . PRO A 1 91 ? -18.956 -0.598 -5.446 1.00 58.72 91 PRO A CA 1
ATOM 689 C C . PRO A 1 91 ? -17.854 0.454 -5.591 1.00 58.72 91 PRO A C 1
ATOM 691 O O . PRO A 1 91 ? -17.853 1.496 -4.932 1.00 58.72 91 PRO A O 1
ATOM 694 N N . VAL A 1 92 ? -16.909 0.194 -6.494 1.00 65.56 92 VAL A N 1
ATOM 695 C CA . VAL A 1 92 ? -15.815 1.122 -6.788 1.00 65.56 92 VAL A CA 1
ATOM 696 C C . VAL A 1 92 ? -16.298 2.244 -7.689 1.00 65.56 92 VAL A C 1
ATOM 698 O O . VAL A 1 92 ? -16.932 2.028 -8.721 1.00 65.56 92 VAL A O 1
ATOM 701 N N . THR A 1 93 ? -15.971 3.471 -7.292 1.00 75.75 93 THR A N 1
ATOM 702 C CA . THR A 1 93 ? -16.343 4.662 -8.058 1.00 75.75 93 THR A CA 1
ATOM 703 C C . THR A 1 93 ? -15.588 4.713 -9.386 1.00 75.75 93 THR A C 1
ATOM 705 O O . THR A 1 93 ? -14.422 4.322 -9.480 1.00 75.75 93 THR A O 1
ATOM 708 N N . VAL A 1 94 ? -16.226 5.263 -10.422 1.00 71.69 94 VAL A N 1
ATOM 709 C CA . VAL A 1 94 ? -15.600 5.443 -11.745 1.00 71.69 94 VAL A CA 1
ATOM 710 C C . VAL A 1 94 ? -14.297 6.247 -11.633 1.00 71.69 94 VAL A C 1
ATOM 712 O O . VAL A 1 94 ? -13.306 5.925 -12.282 1.00 71.69 94 VAL A O 1
ATOM 715 N N . THR A 1 95 ? -14.250 7.233 -10.735 1.00 75.81 95 THR A N 1
ATOM 716 C CA . THR A 1 95 ? -13.052 8.037 -10.454 1.00 75.81 95 THR A CA 1
ATOM 717 C C . THR A 1 95 ? -11.894 7.200 -9.908 1.00 75.81 95 THR A C 1
ATOM 719 O O . THR A 1 95 ? -10.752 7.382 -10.330 1.00 75.81 95 THR A O 1
ATOM 722 N N . GLN A 1 96 ? -12.165 6.251 -9.005 1.00 70.50 96 GLN A N 1
ATOM 723 C CA . GLN A 1 96 ? -11.145 5.325 -8.508 1.00 70.50 96 GLN A CA 1
ATOM 724 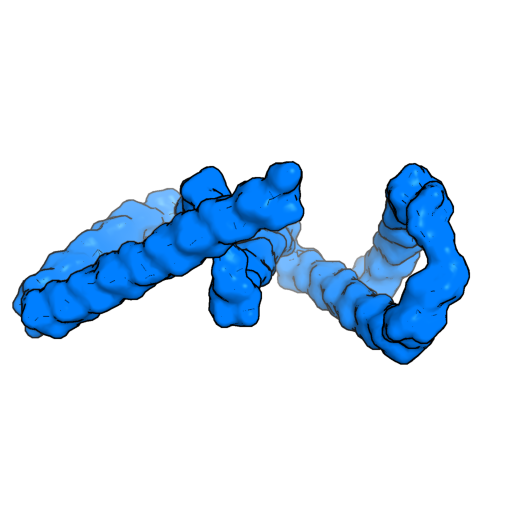C C . GLN A 1 96 ? -10.652 4.401 -9.622 1.00 70.50 96 GLN A C 1
ATOM 726 O O . GLN A 1 96 ? -9.444 4.230 -9.771 1.00 70.50 96 GLN A O 1
ATOM 731 N N . ALA A 1 97 ? -11.558 3.868 -10.447 1.00 73.25 97 ALA A N 1
ATOM 732 C CA . ALA A 1 97 ? -11.188 3.026 -11.583 1.00 73.25 97 ALA A CA 1
ATOM 733 C C . ALA A 1 97 ? -10.259 3.763 -12.566 1.00 73.25 97 ALA A C 1
ATOM 735 O O . ALA A 1 97 ? -9.211 3.238 -12.942 1.00 73.25 97 ALA A O 1
ATOM 736 N N . VAL A 1 98 ? -10.580 5.014 -12.913 1.00 77.38 98 VAL A N 1
ATOM 737 C CA . VAL A 1 98 ? -9.728 5.860 -13.765 1.00 77.38 98 VAL A CA 1
ATOM 738 C C . VAL A 1 98 ? -8.367 6.120 -13.109 1.00 77.38 98 VAL A C 1
ATOM 740 O O . VAL A 1 98 ? -7.331 5.961 -13.758 1.00 77.38 98 VAL A O 1
ATOM 743 N N . GLY A 1 99 ? -8.338 6.447 -11.813 1.00 80.81 99 GLY A N 1
ATOM 744 C CA . GLY A 1 99 ? -7.091 6.639 -11.067 1.00 80.81 99 GLY A CA 1
ATOM 745 C C . GLY A 1 99 ? -6.198 5.391 -11.055 1.00 80.81 99 GLY A C 1
ATOM 746 O O . GLY A 1 99 ? -4.973 5.498 -11.186 1.00 80.81 99 GLY A O 1
ATOM 747 N N . PHE A 1 100 ? -6.795 4.197 -10.977 1.00 76.00 100 PHE A N 1
ATOM 748 C CA . PHE A 1 100 ? -6.060 2.936 -11.052 1.00 76.00 100 PHE A CA 1
ATOM 749 C C . PHE A 1 100 ? -5.474 2.674 -12.436 1.00 76.00 100 PHE A C 1
ATOM 751 O O . PHE A 1 100 ? -4.305 2.303 -12.517 1.00 76.00 100 PHE A O 1
ATOM 758 N N . VAL A 1 101 ? -6.223 2.924 -13.515 1.00 79.94 101 VAL A N 1
ATOM 759 C CA . VAL A 1 101 ? -5.723 2.766 -14.894 1.00 79.94 101 VAL A CA 1
ATOM 760 C C . VAL A 1 101 ? -4.515 3.670 -15.152 1.00 79.94 101 VAL A C 1
ATOM 762 O O . VAL A 1 101 ? -3.505 3.218 -15.699 1.00 79.94 101 VAL A O 1
ATOM 765 N N . ILE A 1 102 ? -4.572 4.926 -14.699 1.00 81.06 102 ILE A N 1
ATOM 766 C CA . ILE A 1 102 ? -3.459 5.880 -14.824 1.00 81.06 102 ILE A CA 1
ATOM 767 C C . ILE A 1 102 ? -2.242 5.402 -14.016 1.00 81.06 102 ILE A C 1
ATOM 769 O O . ILE A 1 102 ? -1.125 5.365 -14.536 1.00 81.06 102 ILE A O 1
ATOM 773 N N . SER A 1 103 ? -2.453 4.972 -12.768 1.00 80.31 103 SER A N 1
ATOM 774 C CA . SER A 1 103 ? -1.380 4.473 -11.892 1.00 80.31 103 SER A CA 1
ATOM 775 C C . SER A 1 103 ? -0.707 3.215 -12.454 1.00 80.31 103 SER A C 1
ATOM 777 O O . SER A 1 103 ? 0.519 3.093 -12.416 1.00 80.31 103 SER A O 1
ATOM 779 N N . LEU A 1 104 ? -1.496 2.292 -13.016 1.00 75.50 104 LEU A N 1
ATOM 780 C CA . LEU A 1 104 ? -1.001 1.061 -13.632 1.00 75.50 104 LEU A CA 1
ATOM 781 C C . LEU A 1 104 ? -0.185 1.364 -14.897 1.00 75.50 104 LEU A C 1
ATOM 783 O O . LEU A 1 104 ? 0.889 0.800 -15.091 1.00 75.50 104 LEU A O 1
ATOM 787 N N . SER A 1 105 ? -0.652 2.306 -15.718 1.00 77.38 105 SER A N 1
ATOM 788 C CA . SER A 1 105 ? 0.048 2.745 -16.930 1.00 77.38 105 SER A CA 1
ATOM 789 C C . SER A 1 105 ? 1.406 3.373 -16.602 1.00 77.38 105 SER A C 1
ATOM 791 O O . SER A 1 105 ? 2.416 3.022 -17.213 1.00 77.38 105 SER A O 1
ATOM 793 N N . GLY A 1 106 ? 1.460 4.235 -15.578 1.00 77.69 106 GLY A N 1
ATOM 794 C CA . GLY A 1 106 ? 2.711 4.815 -15.082 1.00 77.69 106 GLY A CA 1
ATOM 795 C C . GLY A 1 106 ? 3.684 3.766 -14.528 1.00 77.69 106 GLY A C 1
ATOM 796 O O . GLY A 1 106 ? 4.886 3.844 -14.782 1.00 77.69 106 GLY A O 1
ATOM 797 N N . LEU A 1 107 ? 3.174 2.742 -13.834 1.00 73.00 107 LEU A N 1
ATOM 798 C CA . LEU A 1 107 ? 3.973 1.622 -13.324 1.00 73.00 107 LEU A CA 1
ATOM 799 C C . LEU A 1 107 ? 4.584 0.780 -14.457 1.00 73.00 107 LEU A C 1
ATOM 801 O O . LEU A 1 107 ? 5.766 0.436 -14.389 1.00 73.00 107 LEU A O 1
ATOM 805 N N . ILE A 1 108 ? 3.805 0.460 -15.496 1.00 73.44 108 ILE A N 1
ATOM 806 C CA . ILE A 1 108 ? 4.287 -0.295 -16.664 1.00 73.44 108 ILE A CA 1
ATOM 807 C C . ILE A 1 108 ? 5.353 0.516 -17.404 1.00 73.44 108 ILE A C 1
ATOM 809 O O . ILE A 1 108 ? 6.423 -0.017 -17.698 1.00 73.44 108 ILE A O 1
ATOM 813 N N . TYR A 1 109 ? 5.114 1.811 -17.632 1.00 77.12 109 TYR A N 1
ATOM 814 C CA . TYR A 1 109 ? 6.092 2.705 -18.255 1.00 77.12 109 TYR A CA 1
ATOM 815 C C . TYR A 1 109 ? 7.410 2.751 -17.468 1.00 77.12 109 TYR A C 1
ATOM 817 O O . TYR A 1 109 ? 8.489 2.608 -18.045 1.00 77.12 109 TYR A O 1
ATOM 825 N N . TYR A 1 110 ? 7.329 2.869 -16.140 1.00 73.25 110 TYR A N 1
ATOM 826 C CA . TYR A 1 110 ? 8.506 2.890 -15.277 1.00 73.25 110 TYR A CA 1
ATOM 827 C C . TYR A 1 110 ? 9.280 1.560 -15.288 1.00 73.25 110 TYR A C 1
ATOM 829 O O . TYR A 1 110 ? 10.510 1.559 -15.283 1.00 73.25 110 TYR A O 1
ATOM 837 N N . ARG A 1 111 ? 8.586 0.413 -15.303 1.00 71.75 111 ARG A N 1
ATOM 838 C CA . ARG A 1 111 ? 9.230 -0.914 -15.271 1.00 71.75 111 ARG A CA 1
ATOM 839 C C . ARG A 1 111 ? 9.864 -1.314 -16.600 1.00 71.75 111 ARG A C 1
ATOM 841 O O . ARG A 1 111 ? 10.894 -1.979 -16.577 1.00 71.75 111 ARG A O 1
ATOM 848 N N . LEU A 1 112 ? 9.255 -0.949 -17.727 1.00 71.56 112 LEU A N 1
ATOM 849 C CA . LEU A 1 112 ? 9.699 -1.384 -19.055 1.00 71.56 112 LEU A CA 1
ATOM 850 C C . LEU A 1 112 ? 10.664 -0.409 -19.743 1.00 71.56 112 LEU A C 1
ATOM 852 O O . LEU A 1 112 ? 11.398 -0.810 -20.650 1.00 71.56 112 LEU A O 1
ATOM 856 N N . GLY A 1 113 ? 10.660 0.856 -19.317 1.00 68.62 113 GLY A N 1
ATOM 857 C CA . GLY A 1 113 ? 11.344 1.940 -20.011 1.00 68.62 113 GLY A CA 1
ATOM 858 C C . GLY A 1 113 ? 10.653 2.309 -21.330 1.00 68.62 113 GLY A C 1
ATOM 859 O O . GLY A 1 113 ? 9.930 1.510 -21.934 1.00 68.62 113 GLY A O 1
ATOM 860 N N . SER A 1 114 ? 10.891 3.536 -21.803 1.00 58.97 114 SER A N 1
ATOM 861 C CA . SER A 1 114 ? 10.255 4.080 -23.015 1.00 58.97 114 SER A CA 1
ATOM 8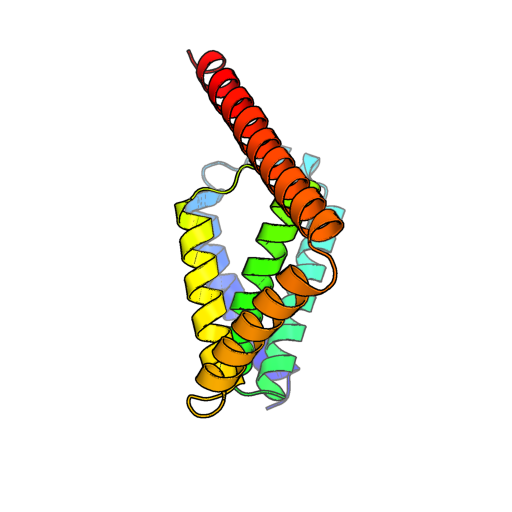62 C C . SER A 1 114 ? 10.458 3.203 -24.258 1.00 58.97 114 SER A C 1
ATOM 864 O O . SER A 1 114 ? 9.572 3.132 -25.105 1.00 58.97 114 SER A O 1
ATOM 866 N N . ALA A 1 115 ? 11.582 2.483 -24.337 1.00 63.28 115 ALA A N 1
ATOM 867 C CA . ALA A 1 115 ? 11.944 1.645 -25.478 1.00 63.28 115 ALA A CA 1
ATOM 868 C C . ALA A 1 115 ? 11.049 0.403 -25.661 1.00 63.28 115 ALA A C 1
ATOM 870 O O . ALA A 1 115 ? 10.797 0.003 -26.794 1.00 63.28 115 ALA A O 1
ATOM 871 N N . ASN A 1 116 ? 10.539 -0.197 -24.577 1.00 66.56 116 ASN A N 1
ATOM 872 C CA . ASN A 1 116 ? 9.765 -1.446 -24.650 1.00 66.56 116 ASN A CA 1
ATOM 873 C C . ASN A 1 116 ? 8.258 -1.241 -24.444 1.00 66.56 116 ASN A C 1
ATOM 875 O O . ASN A 1 116 ? 7.474 -2.130 -24.779 1.00 66.56 116 ASN A O 1
ATOM 879 N N . PHE A 1 117 ? 7.832 -0.086 -23.913 1.00 69.81 117 PHE A N 1
ATOM 880 C CA . PHE A 1 117 ? 6.416 0.206 -23.650 1.00 69.81 117 PHE A CA 1
ATOM 881 C C . PHE A 1 117 ? 5.557 0.101 -24.921 1.00 69.81 117 PHE A C 1
ATOM 883 O O . PHE A 1 117 ? 4.495 -0.521 -24.909 1.00 69.81 117 PHE A O 1
ATOM 890 N N . ILE A 1 118 ? 6.062 0.632 -26.040 1.00 66.88 118 ILE A N 1
ATOM 891 C CA . ILE A 1 118 ? 5.386 0.587 -27.346 1.00 66.88 118 ILE A CA 1
ATOM 892 C C . ILE A 1 118 ? 5.259 -0.860 -27.851 1.00 66.88 118 ILE A C 1
ATOM 894 O O . ILE A 1 118 ? 4.235 -1.232 -28.420 1.00 66.88 118 ILE A O 1
ATOM 898 N N . HIS A 1 119 ? 6.261 -1.703 -27.584 1.00 67.38 119 HIS A N 1
ATOM 899 C CA . HIS A 1 119 ? 6.256 -3.106 -27.999 1.00 67.38 119 HIS A CA 1
ATOM 900 C C . HIS A 1 119 ? 5.256 -3.944 -27.191 1.00 67.38 119 HIS A C 1
ATOM 902 O O . HIS A 1 119 ? 4.577 -4.795 -27.755 1.00 67.38 119 HIS A O 1
ATOM 908 N N . VAL A 1 120 ? 5.100 -3.671 -25.889 1.00 69.06 120 VAL A N 1
ATOM 909 C CA . VAL A 1 120 ? 4.055 -4.312 -25.073 1.00 69.06 120 VAL A CA 1
ATOM 910 C C . VAL A 1 120 ? 2.663 -3.868 -25.495 1.00 69.06 120 VAL A C 1
ATOM 912 O O . VAL A 1 120 ? 1.792 -4.721 -25.607 1.00 69.06 120 VAL A O 1
ATOM 915 N N . GLY A 1 121 ? 2.456 -2.586 -25.808 1.00 68.94 121 GLY A N 1
ATOM 916 C CA . GLY A 1 121 ? 1.199 -2.130 -26.407 1.00 68.94 121 GLY A CA 1
ATOM 917 C C . GLY A 1 121 ? 0.874 -2.893 -27.695 1.00 68.94 121 GLY A C 1
ATOM 918 O O . GLY A 1 121 ? -0.228 -3.416 -27.839 1.00 68.94 121 GLY A O 1
ATOM 919 N N . GLY A 1 122 ? 1.863 -3.053 -28.580 1.00 71.25 122 GLY A N 1
ATOM 920 C CA . GLY A 1 122 ? 1.729 -3.847 -29.803 1.00 71.25 122 GLY A CA 1
ATOM 921 C C . GLY A 1 122 ? 1.439 -5.330 -29.548 1.00 71.25 122 GLY A C 1
ATOM 922 O O . GLY A 1 122 ? 0.583 -5.901 -30.214 1.00 71.25 122 GLY A O 1
ATOM 923 N N . ASN A 1 123 ? 2.091 -5.949 -28.560 1.00 73.12 123 ASN A N 1
ATOM 924 C CA . ASN A 1 123 ? 1.862 -7.352 -28.205 1.00 73.12 123 ASN A CA 1
ATOM 925 C C . ASN A 1 123 ? 0.496 -7.575 -27.549 1.00 73.12 123 ASN A C 1
ATOM 927 O O . ASN A 1 123 ? -0.108 -8.613 -27.774 1.00 73.12 123 ASN A O 1
ATOM 931 N N . MET A 1 124 ? -0.015 -6.611 -26.778 1.00 68.12 124 MET A N 1
ATOM 932 C CA . MET A 1 124 ? -1.365 -6.681 -26.211 1.00 68.12 124 MET A CA 1
ATOM 933 C C . MET A 1 124 ? -2.435 -6.554 -27.297 1.00 68.12 124 MET A C 1
ATOM 935 O O . MET A 1 124 ? -3.426 -7.272 -27.241 1.00 68.12 124 MET A O 1
ATOM 939 N N . VAL A 1 125 ? -2.224 -5.686 -28.295 1.00 70.94 125 VAL A N 1
ATOM 940 C CA . VAL A 1 125 ? -3.120 -5.556 -29.459 1.00 70.94 125 VAL A CA 1
ATOM 941 C C . VAL A 1 125 ? -3.106 -6.832 -30.297 1.00 70.94 125 VAL A C 1
ATOM 943 O O . VAL A 1 125 ? -4.168 -7.366 -30.591 1.00 70.94 125 VAL A O 1
ATOM 946 N N . LYS A 1 126 ? -1.920 -7.377 -30.591 1.00 73.94 126 LYS A N 1
ATOM 947 C CA . LYS A 1 126 ? -1.784 -8.647 -31.318 1.00 73.94 126 LYS A CA 1
ATOM 948 C C . LYS A 1 126 ? -2.378 -9.825 -30.556 1.00 73.94 126 LYS A C 1
ATOM 950 O O . LYS A 1 126 ? -3.077 -10.626 -31.149 1.00 73.94 126 LYS A O 1
ATOM 955 N N . PHE A 1 127 ? -2.179 -9.899 -29.240 1.00 72.44 127 PHE A N 1
ATOM 956 C CA . PHE A 1 127 ? -2.828 -10.902 -28.394 1.00 72.44 127 PHE A CA 1
ATOM 957 C C . PHE A 1 127 ? -4.359 -10.764 -28.427 1.00 72.44 127 PHE A C 1
ATOM 959 O O . PHE A 1 127 ? -5.072 -11.761 -28.397 1.00 72.44 127 PHE A O 1
ATOM 966 N N . TRP A 1 128 ? -4.879 -9.536 -28.528 1.00 64.94 128 TRP A N 1
ATOM 967 C CA . TRP A 1 128 ? -6.311 -9.278 -28.699 1.00 64.94 128 TRP A CA 1
ATOM 968 C C . TRP A 1 128 ? -6.833 -9.759 -30.059 1.00 64.94 128 TRP A C 1
ATOM 970 O O . TRP A 1 128 ? -7.913 -10.344 -30.131 1.00 64.94 128 TRP A O 1
ATOM 980 N N . GLU A 1 129 ? -6.059 -9.551 -31.122 1.00 69.44 129 GLU A N 1
ATOM 981 C CA . GLU A 1 129 ? -6.355 -10.061 -32.464 1.00 69.44 129 GLU A CA 1
ATOM 982 C C . GLU A 1 129 ? -6.280 -11.597 -32.507 1.00 69.44 129 GLU A C 1
ATOM 984 O O . GLU A 1 129 ? -7.214 -12.240 -32.979 1.00 69.44 129 GLU A O 1
ATOM 989 N N . GLU A 1 130 ? -5.254 -12.202 -31.904 1.00 70.44 130 GLU A N 1
ATOM 990 C CA . GLU A 1 130 ? -5.073 -13.658 -31.798 1.00 70.44 130 GLU A CA 1
ATOM 991 C C . GLU A 1 130 ? -6.188 -14.329 -30.978 1.00 70.44 130 GLU A C 1
ATOM 993 O O . GLU A 1 130 ? -6.694 -15.386 -31.364 1.00 70.44 130 GLU A O 1
ATOM 998 N N . LEU A 1 131 ? -6.631 -13.705 -29.879 1.00 62.28 131 LEU A N 1
ATOM 999 C CA . LEU A 1 131 ? -7.807 -14.147 -29.120 1.00 62.28 131 LEU A CA 1
ATOM 1000 C C . LEU A 1 131 ? -9.095 -14.034 -29.948 1.00 62.28 131 LEU A C 1
ATOM 1002 O O . LEU A 1 131 ? -9.958 -14.915 -29.874 1.00 62.28 131 LEU A O 1
ATOM 1006 N N . GLY A 1 132 ? -9.223 -12.971 -30.745 1.00 60.69 132 GLY A N 1
ATOM 1007 C CA . GLY A 1 132 ? -10.337 -12.777 -31.670 1.00 60.69 132 GLY A CA 1
ATOM 1008 C C . GLY A 1 132 ? -10.383 -13.823 -32.788 1.00 60.69 132 GLY A C 1
ATOM 1009 O O . GLY A 1 132 ? -11.475 -14.229 -33.189 1.00 60.69 132 GLY A O 1
ATOM 1010 N N . GLU A 1 133 ? -9.222 -14.292 -33.247 1.00 63.62 133 GLU A N 1
ATOM 1011 C CA . GLU A 1 133 ? -9.089 -15.197 -34.390 1.00 63.62 133 GLU A CA 1
ATOM 1012 C C . GLU A 1 133 ? -9.139 -16.686 -33.997 1.00 63.62 133 GLU A C 1
ATOM 1014 O O . GLU A 1 133 ? -9.821 -17.469 -34.657 1.00 63.62 133 GLU A O 1
ATOM 1019 N N . GLN A 1 134 ? -8.508 -17.101 -32.888 1.00 62.38 134 GLN A N 1
ATOM 1020 C CA . GLN A 1 134 ? -8.431 -18.524 -32.510 1.00 62.38 134 GLN A CA 1
ATOM 1021 C C . GLN A 1 134 ? -9.647 -19.053 -31.735 1.00 62.38 134 GLN A C 1
ATOM 1023 O O . GLN A 1 134 ? -9.911 -20.257 -31.755 1.00 62.38 134 GLN A O 1
ATOM 1028 N N . ARG A 1 135 ? -10.400 -18.193 -31.036 1.00 53.41 135 ARG A N 1
ATOM 1029 C CA . ARG A 1 135 ? -11.517 -18.607 -30.163 1.00 53.41 135 ARG A CA 1
ATOM 1030 C C . ARG A 1 135 ? -12.666 -17.599 -30.172 1.00 53.41 135 ARG A C 1
ATOM 1032 O O . ARG A 1 135 ? -13.199 -17.225 -29.131 1.00 53.41 135 ARG A O 1
ATOM 1039 N N . ALA A 1 136 ? -13.105 -17.195 -31.363 1.00 55.44 136 ALA A N 1
ATOM 1040 C CA . ALA A 1 136 ? -14.171 -16.207 -31.535 1.00 55.44 136 ALA A CA 1
ATOM 1041 C C . ALA A 1 136 ? -15.460 -16.519 -30.742 1.00 55.44 136 ALA A C 1
ATOM 1043 O O . ALA A 1 136 ? -16.146 -15.587 -30.344 1.00 55.44 136 ALA A O 1
ATOM 1044 N N . ILE A 1 137 ? -15.807 -17.789 -30.494 1.00 56.62 137 ILE A N 1
ATOM 1045 C CA . ILE A 1 137 ? -16.999 -18.161 -29.707 1.00 56.62 137 ILE A CA 1
ATOM 1046 C C . ILE A 1 137 ? -16.709 -18.091 -28.200 1.00 56.62 137 ILE A C 1
ATOM 1048 O O . ILE A 1 137 ? -17.447 -17.419 -27.486 1.00 56.62 137 ILE A O 1
ATOM 1052 N N . ASP A 1 138 ? -15.611 -18.678 -27.715 1.00 62.03 138 ASP A N 1
ATOM 1053 C CA . ASP A 1 138 ? -15.275 -18.666 -26.280 1.00 62.03 138 ASP A CA 1
ATOM 1054 C C . ASP A 1 138 ? -14.912 -17.269 -25.773 1.00 62.03 138 ASP A C 1
ATOM 1056 O O . ASP A 1 138 ? -15.273 -16.908 -24.658 1.00 62.03 138 ASP A O 1
ATOM 1060 N N . VAL A 1 139 ? -14.241 -16.453 -26.592 1.00 60.56 139 VAL A N 1
ATOM 1061 C CA . VAL A 1 139 ? -13.898 -15.069 -26.245 1.00 60.56 139 VAL A CA 1
ATOM 1062 C C . VAL A 1 139 ? -15.138 -14.185 -26.289 1.00 60.56 139 VAL A C 1
ATOM 1064 O O . VAL A 1 139 ? -15.327 -13.386 -25.380 1.00 60.56 139 VAL A O 1
ATOM 1067 N N . LYS A 1 140 ? -16.045 -14.355 -27.262 1.00 56.88 140 LYS A N 1
ATOM 1068 C CA . LYS A 1 140 ? -17.326 -13.623 -27.260 1.00 56.88 140 LYS A CA 1
ATOM 1069 C C . LYS A 1 140 ? -18.206 -14.023 -26.080 1.00 56.88 140 LYS A C 1
ATOM 1071 O O . LYS A 1 140 ? -18.822 -13.144 -25.489 1.00 56.88 140 LYS A O 1
ATOM 1076 N N . VAL A 1 141 ? -18.232 -15.302 -25.699 1.00 65.56 141 VAL A N 1
ATOM 1077 C CA . VAL A 1 141 ? -18.950 -15.780 -24.506 1.00 65.56 141 VAL A CA 1
ATOM 1078 C C . VAL A 1 141 ? -18.288 -15.273 -23.228 1.00 65.56 141 VAL A C 1
ATOM 1080 O O . VAL A 1 141 ? -18.996 -14.805 -22.348 1.00 65.56 141 VAL A O 1
ATOM 1083 N N . ALA A 1 142 ? -16.957 -15.279 -23.126 1.00 65.81 142 ALA A N 1
ATOM 1084 C CA . ALA A 1 142 ? -16.240 -14.752 -21.967 1.00 65.81 142 ALA A CA 1
ATOM 1085 C C . ALA A 1 142 ? -16.401 -13.232 -21.834 1.00 65.81 142 ALA A C 1
ATOM 1087 O O . ALA A 1 142 ? -16.638 -12.741 -20.737 1.00 65.81 142 ALA A O 1
ATOM 1088 N N . VAL A 1 143 ? -16.340 -12.484 -22.939 1.00 60.50 143 VAL A N 1
ATOM 1089 C CA . VAL A 1 143 ? -16.565 -11.032 -22.962 1.00 60.50 143 VAL A CA 1
ATOM 1090 C C . VAL A 1 143 ? -18.029 -10.707 -22.672 1.00 60.50 143 VAL A C 1
ATOM 1092 O O . VAL A 1 143 ? -18.289 -9.802 -21.888 1.00 60.50 143 VAL A O 1
ATOM 1095 N N . ALA A 1 144 ? -18.990 -11.459 -23.218 1.00 63.25 144 ALA A N 1
ATOM 1096 C CA . ALA A 1 144 ? -20.406 -11.301 -22.889 1.00 63.25 144 ALA A CA 1
ATOM 1097 C C . ALA A 1 144 ? -20.695 -11.665 -21.426 1.00 63.25 144 ALA A C 1
ATOM 1099 O O . ALA A 1 144 ? -21.426 -10.944 -20.759 1.00 63.25 144 ALA A O 1
ATOM 1100 N N . ALA A 1 145 ? -20.085 -12.726 -20.893 1.00 64.56 145 ALA A N 1
ATOM 1101 C CA . ALA A 1 145 ? -20.205 -13.117 -19.493 1.00 64.56 145 ALA A CA 1
ATOM 1102 C C . ALA A 1 145 ? -19.563 -12.083 -18.565 1.00 64.56 145 ALA A C 1
ATOM 1104 O O . ALA A 1 145 ? -20.155 -11.738 -17.550 1.00 64.56 145 ALA A O 1
ATOM 1105 N N . LEU A 1 146 ? -18.403 -11.531 -18.929 1.00 62.66 146 LEU A N 1
ATOM 1106 C CA . LEU A 1 146 ? -17.746 -10.456 -18.189 1.00 62.66 146 LEU A CA 1
ATOM 1107 C C . LEU A 1 146 ? -18.568 -9.164 -18.253 1.00 62.66 146 LEU A C 1
ATOM 1109 O O . LEU A 1 146 ? -18.712 -8.483 -17.248 1.00 62.66 146 LEU A O 1
ATOM 1113 N N . PHE A 1 147 ? -19.168 -8.854 -19.401 1.00 59.69 147 PHE A N 1
ATOM 1114 C CA . PHE A 1 147 ? -20.060 -7.710 -19.569 1.00 59.69 147 PHE A CA 1
ATOM 1115 C C . PHE A 1 147 ? -21.349 -7.867 -18.755 1.00 59.69 147 PHE A C 1
ATOM 1117 O O . PHE A 1 147 ? -21.743 -6.934 -18.067 1.00 59.69 147 PHE A O 1
ATOM 1124 N N . VAL A 1 148 ? -21.963 -9.055 -18.758 1.00 67.25 148 VAL A N 1
ATOM 1125 C CA . VAL A 1 148 ? -23.125 -9.398 -17.920 1.00 67.25 148 VAL A CA 1
ATOM 1126 C C . VAL A 1 148 ? -22.755 -9.379 -16.439 1.00 67.25 148 VAL A C 1
ATOM 1128 O O . VAL A 1 148 ? -23.528 -8.878 -15.634 1.00 67.25 148 VAL A O 1
ATOM 1131 N N . TYR A 1 149 ? -21.571 -9.861 -16.072 1.00 61.47 149 TYR A N 1
ATOM 1132 C CA . TYR A 1 149 ? -21.062 -9.833 -14.703 1.00 61.47 149 TYR A CA 1
ATOM 1133 C C . TYR A 1 149 ? -20.811 -8.398 -14.222 1.00 61.47 149 TYR A C 1
ATOM 1135 O O . TYR A 1 149 ? -21.218 -8.033 -13.124 1.00 61.47 149 TYR A O 1
ATOM 1143 N N . VAL A 1 150 ? -20.233 -7.543 -15.069 1.00 57.28 150 VAL A N 1
ATOM 1144 C CA . VAL A 1 150 ? -20.055 -6.110 -14.792 1.00 57.28 150 VAL A CA 1
ATOM 1145 C C . VAL A 1 150 ? -21.406 -5.390 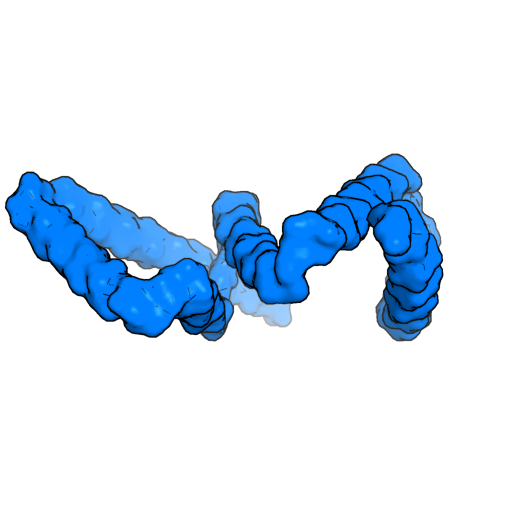-14.725 1.00 57.28 150 VAL A C 1
ATOM 1147 O O . VAL A 1 150 ? -21.614 -4.592 -13.816 1.00 57.28 150 VAL A O 1
ATOM 1150 N N . LEU A 1 151 ? -22.358 -5.703 -15.610 1.00 59.38 151 LEU A N 1
ATOM 1151 C CA . LEU A 1 151 ? -23.734 -5.198 -15.539 1.00 59.38 151 LEU A CA 1
ATOM 1152 C C . LEU A 1 151 ? -24.443 -5.653 -14.264 1.00 59.38 151 LEU A C 1
ATOM 1154 O O . LEU A 1 151 ? -25.127 -4.852 -13.642 1.00 59.38 151 LEU A O 1
ATOM 1158 N N . ALA A 1 152 ? -24.254 -6.901 -13.841 1.00 62.53 152 ALA A N 1
ATOM 1159 C CA . ALA A 1 152 ? -24.808 -7.423 -12.600 1.00 62.53 152 ALA A CA 1
ATOM 1160 C C . ALA A 1 152 ? -24.203 -6.711 -11.386 1.00 62.53 152 ALA A C 1
ATOM 1162 O O . ALA A 1 152 ? -24.951 -6.308 -10.504 1.00 62.53 152 ALA A O 1
ATOM 1163 N N . ILE A 1 153 ? -22.890 -6.458 -11.369 1.00 62.94 153 ILE A N 1
ATOM 1164 C CA . ILE A 1 153 ? -22.233 -5.660 -10.322 1.00 62.94 153 ILE A CA 1
ATOM 1165 C C . ILE A 1 153 ? -22.752 -4.217 -10.318 1.00 62.94 153 ILE A C 1
ATOM 1167 O O . ILE A 1 153 ? -22.992 -3.662 -9.251 1.00 62.94 153 ILE A O 1
ATOM 1171 N N . LEU A 1 154 ? -22.972 -3.605 -11.484 1.00 60.16 154 LEU A N 1
ATOM 1172 C CA . LEU A 1 154 ? -23.508 -2.244 -11.581 1.00 60.16 154 LEU A CA 1
ATOM 1173 C C . LEU A 1 154 ? -24.984 -2.161 -11.181 1.00 60.16 154 LEU A C 1
ATOM 1175 O O . LEU A 1 154 ? -25.387 -1.191 -10.547 1.00 60.16 154 LEU A O 1
ATOM 1179 N N . VAL A 1 155 ? -25.789 -3.172 -11.509 1.00 64.75 155 VAL A N 1
ATOM 1180 C CA . VAL A 1 155 ? -27.197 -3.261 -11.110 1.00 64.75 155 VAL A CA 1
ATOM 1181 C C . VAL A 1 155 ? -27.296 -3.544 -9.614 1.00 64.75 155 VAL A C 1
ATOM 1183 O O . VAL A 1 155 ? -27.993 -2.818 -8.921 1.00 64.75 155 VAL A O 1
ATOM 1186 N N . VAL A 1 156 ? -26.550 -4.510 -9.075 1.00 61.28 156 VAL A N 1
ATOM 1187 C CA . VAL A 1 156 ? -26.507 -4.802 -7.631 1.00 61.28 156 VAL A CA 1
ATOM 1188 C C . VAL A 1 156 ? -25.953 -3.608 -6.848 1.00 61.28 156 VAL A C 1
ATOM 1190 O O . VAL A 1 156 ? -26.545 -3.207 -5.848 1.00 61.28 156 VAL A O 1
ATOM 1193 N N . GLY A 1 157 ? -24.895 -2.964 -7.346 1.00 55.31 157 GLY A N 1
ATOM 1194 C CA . GLY A 1 157 ? -24.353 -1.724 -6.787 1.00 55.31 157 GLY A CA 1
ATOM 1195 C C . GLY A 1 157 ? -25.336 -0.550 -6.866 1.00 55.31 157 GLY A C 1
ATOM 1196 O O . GLY A 1 157 ? -25.438 0.230 -5.921 1.00 55.31 157 GLY A O 1
ATOM 1197 N N . GLY A 1 158 ? -26.119 -0.449 -7.945 1.00 59.66 158 GLY A N 1
ATOM 1198 C CA . GLY A 1 158 ? -27.174 0.554 -8.118 1.00 59.66 158 GLY A CA 1
ATOM 1199 C C . GLY A 1 158 ? -28.395 0.319 -7.220 1.00 59.66 158 GLY A C 1
ATOM 1200 O O . GLY A 1 158 ? -28.913 1.264 -6.626 1.00 59.66 158 GLY A O 1
ATOM 1201 N N . TYR A 1 159 ? -28.818 -0.936 -7.047 1.00 57.34 159 TYR A N 1
ATOM 1202 C CA . TYR A 1 159 ? -29.876 -1.327 -6.110 1.00 57.34 159 TYR A CA 1
ATOM 1203 C C . TYR A 1 159 ? -29.461 -1.062 -4.657 1.00 57.34 159 TYR A C 1
ATOM 1205 O O . TYR A 1 159 ? -30.266 -0.550 -3.880 1.00 57.34 159 TYR A O 1
ATOM 1213 N N . PHE A 1 160 ? -28.198 -1.325 -4.307 1.00 54.84 160 PHE A N 1
ATOM 1214 C CA . PHE A 1 160 ? -27.658 -1.050 -2.974 1.00 54.84 160 PHE A CA 1
ATOM 1215 C C . PHE A 1 160 ? -27.520 0.458 -2.689 1.00 54.84 160 PHE A C 1
ATOM 1217 O O . PHE A 1 160 ? -27.768 0.916 -1.570 1.00 54.84 160 PHE A O 1
ATOM 1224 N N . PHE A 1 161 ? -27.199 1.260 -3.712 1.00 53.28 161 PHE A N 1
ATOM 1225 C CA . PHE A 1 161 ? -27.202 2.725 -3.627 1.00 53.28 161 PHE A CA 1
ATOM 1226 C C . PHE A 1 161 ? -28.620 3.298 -3.444 1.00 53.28 161 PHE A C 1
ATOM 1228 O O . PHE A 1 161 ? -28.819 4.241 -2.680 1.00 53.28 161 PHE A O 1
ATOM 1235 N N . HIS A 1 162 ? -29.631 2.703 -4.087 1.00 51.94 162 HIS A N 1
ATOM 1236 C CA . HIS A 1 162 ? -31.027 3.117 -3.918 1.00 51.94 162 HIS A CA 1
ATOM 1237 C C . HIS A 1 162 ? -31.599 2.723 -2.542 1.00 51.94 162 HIS A C 1
ATOM 1239 O O . HIS A 1 162 ? -32.291 3.523 -1.912 1.00 51.94 162 HIS A O 1
ATOM 1245 N N . SER A 1 163 ? -31.262 1.540 -2.011 1.00 49.69 163 SER A N 1
ATOM 1246 C CA . SER A 1 163 ? -31.712 1.116 -0.674 1.00 49.69 163 SER A CA 1
ATOM 1247 C C . SER A 1 163 ? -31.070 1.915 0.466 1.00 49.69 163 SER A C 1
ATOM 1249 O O . SER A 1 163 ? -31.697 2.114 1.502 1.00 49.69 163 SER A O 1
ATOM 1251 N N . SER A 1 164 ? -29.844 2.414 0.287 1.00 50.84 164 SER A N 1
ATOM 1252 C CA . SER A 1 164 ? -29.147 3.223 1.301 1.00 50.84 164 SER A CA 1
ATOM 1253 C C . SER A 1 164 ? -29.611 4.689 1.359 1.00 50.84 164 SER A C 1
ATOM 1255 O O . SER A 1 164 ? -29.418 5.340 2.386 1.00 50.84 164 SER A O 1
ATOM 1257 N N . GLN A 1 165 ? -30.291 5.191 0.320 1.00 53.31 165 GLN A N 1
ATOM 1258 C CA . GLN A 1 165 ? -30.982 6.491 0.337 1.00 53.31 165 GLN A CA 1
ATOM 1259 C C . GLN A 1 165 ? -32.339 6.425 1.069 1.00 53.31 165 GLN A C 1
ATOM 1261 O O . GLN A 1 165 ? -32.695 7.381 1.748 1.00 53.31 165 GLN A O 1
ATOM 1266 N N . MET A 1 166 ? -33.063 5.296 1.019 1.00 48.94 166 MET A N 1
ATOM 1267 C CA . MET A 1 166 ? -34.345 5.133 1.735 1.00 48.94 166 MET A CA 1
ATOM 1268 C C . MET A 1 166 ? -34.209 4.906 3.250 1.00 48.94 166 MET A C 1
ATOM 1270 O O . MET A 1 166 ? -35.168 5.121 3.975 1.00 48.94 166 MET A O 1
ATOM 1274 N N . VAL A 1 167 ? -33.038 4.493 3.747 1.00 52.53 167 VAL A N 1
ATOM 1275 C CA . VAL A 1 167 ? -32.788 4.322 5.197 1.00 52.53 167 VAL A CA 1
ATOM 1276 C C . VAL A 1 167 ? -32.344 5.637 5.868 1.00 52.53 167 VAL A C 1
ATOM 1278 O O . VAL A 1 167 ? -32.293 5.721 7.092 1.00 52.53 167 VAL A O 1
ATOM 1281 N N . ARG A 1 168 ? -32.021 6.678 5.085 1.00 48.78 168 ARG A N 1
ATOM 1282 C CA . ARG A 1 168 ? -31.612 8.009 5.582 1.00 48.78 168 ARG A CA 1
ATOM 1283 C C . ARG A 1 168 ? -32.670 9.111 5.384 1.00 48.78 168 ARG A C 1
ATOM 1285 O O . ARG A 1 168 ? -32.348 10.269 5.642 1.00 48.78 168 ARG A O 1
ATOM 1292 N N . ALA A 1 169 ? -33.881 8.769 4.942 1.00 45.03 169 ALA A N 1
ATOM 1293 C CA . ALA A 1 169 ? -35.043 9.664 4.882 1.00 45.03 169 ALA A CA 1
ATOM 1294 C C . ALA A 1 169 ? -36.060 9.268 5.959 1.00 45.03 169 ALA A C 1
ATOM 1296 O O . ALA A 1 169 ? -36.691 10.188 6.523 1.00 45.03 169 ALA A O 1
#

InterPro domains:
  IPR004853 Sugar phosphate transporter domain [PF03151] (5-110)
  IPR050186 Triose Phosphate/Phosphate Translocator [PTHR11132] (1-111)

Foldseek 3Di:
DDLVVVCVVVVVVVCVVVVVVCVVPPVVPDDPVVDVVCDPVNVVVVVVVVSVVSSVLSVCVVVDPPVVSVLVVLVVVVVVVVCCCVPVVADDDPVVVVVNVVSVLVSLCVVQPPVCSVVVVVVVVVVVVVCCPPCVPVVVVVVVVVVVVVVVSVVVNVVVVVVVVVVVD

Secondary structure (DSSP, 8-state):
--HHHHHHHHHHHHHHHHHHHHHHHTTTT--HHHHHHH-HHHHHHHHHHHHHHHHHHHHHHHHS-HHHHHHHHHHHHHHHHHHHHHHH-PPPPHHHHHHHHHHHHHHHHHHHHHHHHHHHHHHHHHHHHHHHHH-HHHHHHHHHHHHHHHHHHHHHHHHHHHHHHHT--

Sequence (169 aa):
MDPLVSLYYVAPASTFMIGIAASTLEFPNMTLADFRHIGFGTLLANAFVAFLLNVSVVFLIRRTSAVVMTLCGILKNILIVVASMVLFQDPVTVTQAVGFVISLSGLIYYRLGSANFIHVGGNMVKFWEELGEQRAIDVKVAVAALFVYVLAILVVGGYFFHSSQMVRA

Radius of gyration: 22.85 Å; chains: 1; bounding box: 58×34×62 Å